Protein AF-A0A0M9ZJB4-F1 (afdb_monomer_lite)

Foldseek 3Di:
DDDPQPDDWDDFPNHTPVVQFPGWDWDDDPPDDIDIDTHGHPPVPDDPDDDTDDDDDDDDPPPVVVVVVVLVVPDDPVVLQVQLVPDPQQDPDVCSSVVSSVVSSVVVVVVD

Structure (mmCIF, N/CA/C/O backbone):
data_AF-A0A0M9ZJB4-F1
#
_entry.id   AF-A0A0M9ZJB4-F1
#
loop_
_atom_site.group_PDB
_atom_site.id
_atom_site.type_symbol
_atom_site.label_atom_id
_atom_site.label_alt_id
_atom_site.label_comp_id
_atom_site.label_asym_id
_atom_site.label_entity_id
_atom_site.label_seq_id
_atom_site.pdbx_PDB_ins_code
_atom_site.Cartn_x
_atom_site.Cartn_y
_atom_site.Cartn_z
_atom_site.occupancy
_atom_site.B_iso_or_equiv
_atom_site.auth_seq_id
_atom_site.auth_comp_id
_atom_site.auth_asym_id
_atom_site.auth_atom_id
_atom_site.pdbx_PDB_model_num
ATOM 1 N N . MET A 1 1 ? -12.415 -15.533 2.932 1.00 29.91 1 MET A N 1
ATOM 2 C CA . MET A 1 1 ? -11.876 -14.301 3.537 1.00 29.91 1 MET A CA 1
ATOM 3 C C . MET A 1 1 ? -12.146 -14.400 5.026 1.00 29.91 1 MET A C 1
ATOM 5 O O . MET A 1 1 ? -13.300 -14.573 5.390 1.00 29.91 1 MET A O 1
ATOM 9 N N . THR A 1 2 ? -11.108 -14.422 5.856 1.00 33.00 2 THR A N 1
ATOM 10 C CA . THR A 1 2 ? -11.221 -14.619 7.309 1.00 33.00 2 THR A CA 1
ATOM 11 C C . THR A 1 2 ? -10.619 -13.395 7.983 1.00 33.00 2 THR A C 1
ATOM 13 O O . THR A 1 2 ? -9.458 -13.078 7.748 1.00 33.00 2 THR A O 1
ATOM 16 N N . PHE A 1 3 ? -11.426 -12.692 8.770 1.00 42.72 3 PHE A N 1
ATOM 17 C CA . PHE A 1 3 ? -10.993 -11.627 9.668 1.00 42.72 3 PHE A CA 1
ATOM 18 C C . PHE A 1 3 ? -10.831 -12.267 11.050 1.00 42.72 3 PHE A C 1
ATOM 20 O O . PHE A 1 3 ? -11.798 -12.818 11.570 1.00 42.72 3 PHE A O 1
ATOM 27 N N . ASP A 1 4 ? -9.620 -12.287 11.611 1.00 54.12 4 ASP A N 1
ATOM 28 C CA . ASP A 1 4 ? -9.356 -12.952 12.899 1.00 54.12 4 ASP A CA 1
ATOM 29 C C . ASP A 1 4 ? -9.466 -12.009 14.111 1.00 54.12 4 ASP A C 1
ATOM 31 O O . ASP A 1 4 ? -9.304 -12.451 15.249 1.00 54.12 4 ASP A O 1
ATOM 35 N N . GLY A 1 5 ? -9.766 -10.724 13.876 1.00 54.75 5 GLY A N 1
ATOM 36 C CA . GLY A 1 5 ? -10.027 -9.724 14.913 1.00 54.75 5 GLY A CA 1
ATOM 37 C C . GLY A 1 5 ? -8.833 -9.402 15.814 1.00 54.75 5 GLY A C 1
ATOM 38 O O . GLY A 1 5 ? -9.019 -8.767 16.851 1.00 54.75 5 GLY A O 1
ATOM 39 N N . ARG A 1 6 ? -7.613 -9.840 15.470 1.00 60.22 6 ARG A N 1
ATOM 40 C CA . ARG A 1 6 ? -6.446 -9.724 16.366 1.00 60.22 6 ARG A CA 1
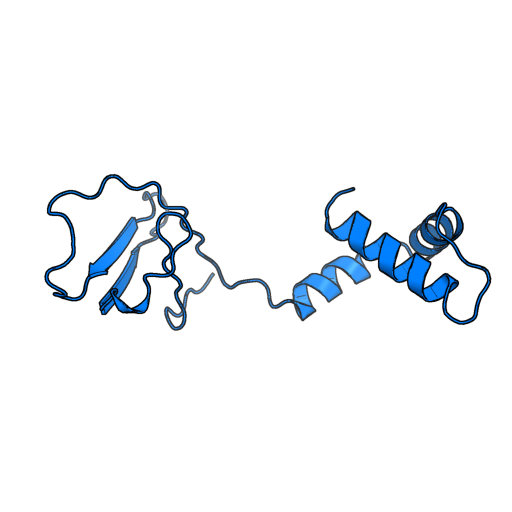ATOM 41 C C . ARG A 1 6 ? -5.732 -8.380 16.301 1.00 60.22 6 ARG A C 1
ATOM 43 O O . ARG A 1 6 ? -5.006 -8.046 17.234 1.00 60.22 6 ARG A O 1
ATOM 50 N N . ALA A 1 7 ? -5.941 -7.614 15.237 1.00 64.50 7 ALA A N 1
ATOM 51 C CA . ALA A 1 7 ? -5.386 -6.280 15.083 1.00 64.50 7 ALA A CA 1
ATOM 52 C C . ALA A 1 7 ? -6.430 -5.353 14.460 1.00 64.50 7 ALA A C 1
ATOM 54 O O . ALA A 1 7 ? -7.047 -5.684 13.449 1.00 64.50 7 ALA A O 1
ATOM 55 N N . TYR A 1 8 ? -6.614 -4.190 15.074 1.00 71.06 8 TYR A N 1
ATOM 56 C CA . TYR A 1 8 ? -7.424 -3.101 14.551 1.00 71.06 8 TYR A CA 1
ATOM 57 C C . TYR A 1 8 ? -6.708 -1.781 14.826 1.00 71.06 8 TYR A C 1
ATOM 59 O O . TYR A 1 8 ? -5.973 -1.657 15.805 1.00 71.06 8 TYR A O 1
ATOM 67 N N . ALA A 1 9 ? -6.934 -0.804 13.957 1.00 78.06 9 ALA A N 1
ATOM 68 C CA . ALA A 1 9 ? -6.529 0.573 14.167 1.00 78.06 9 ALA A CA 1
ATOM 69 C C . ALA A 1 9 ? -7.758 1.453 13.957 1.00 78.06 9 ALA A C 1
ATOM 71 O O . ALA A 1 9 ? -8.497 1.268 12.987 1.00 78.06 9 ALA A O 1
ATOM 72 N N . VAL A 1 10 ? -7.988 2.388 14.871 1.00 77.81 10 VAL A N 1
ATOM 73 C CA . VAL A 1 10 ? -9.065 3.370 14.760 1.00 77.81 10 VAL A CA 1
ATOM 74 C C . VAL A 1 10 ? -8.441 4.749 14.782 1.00 77.81 10 VAL A C 1
ATOM 76 O O . VAL A 1 10 ? -7.816 5.142 15.764 1.00 77.81 10 VAL A O 1
ATOM 79 N N . ALA A 1 11 ? -8.631 5.487 13.693 1.00 78.06 11 ALA A N 1
ATOM 80 C CA . ALA A 1 11 ? -8.229 6.876 13.596 1.00 78.06 11 ALA A CA 1
ATOM 81 C C . ALA A 1 11 ? -9.446 7.758 13.310 1.00 78.06 11 ALA A C 1
ATOM 83 O O . ALA A 1 11 ? -10.269 7.427 12.457 1.00 78.06 11 ALA A O 1
ATOM 84 N N . VAL A 1 12 ? -9.535 8.888 14.006 1.00 74.19 12 VAL A N 1
ATOM 85 C CA . VAL A 1 12 ? -10.545 9.932 13.782 1.00 74.19 12 VAL A CA 1
ATOM 86 C C . VAL A 1 12 ? -9.798 11.210 13.436 1.00 74.19 12 VAL A C 1
ATOM 88 O O . VAL A 1 12 ? -8.886 11.599 14.164 1.00 74.19 12 VAL A O 1
ATOM 91 N N . ASP A 1 13 ? -10.115 11.817 12.292 1.00 75.38 13 ASP A N 1
ATOM 92 C CA . ASP A 1 13 ? -9.416 13.002 11.770 1.00 75.38 13 ASP A CA 1
ATOM 93 C C . ASP A 1 13 ? -7.880 12.845 11.733 1.00 75.38 13 ASP A C 1
ATOM 95 O O . ASP A 1 13 ? -7.118 13.772 12.002 1.00 75.38 13 ASP A O 1
ATOM 99 N N . GLY A 1 14 ? -7.408 11.628 11.436 1.00 73.62 14 GLY A N 1
ATOM 100 C CA . GLY A 1 14 ? -5.981 11.286 11.392 1.00 73.62 14 GLY A CA 1
ATOM 101 C C . GLY A 1 14 ? -5.314 11.078 12.758 1.00 73.62 14 GLY A C 1
ATOM 102 O O . GLY A 1 14 ? -4.123 10.771 12.805 1.00 73.62 14 GLY A O 1
ATOM 103 N N . ARG A 1 15 ? -6.048 11.203 13.868 1.00 74.88 15 ARG A N 1
ATOM 104 C CA . ARG A 1 15 ? -5.561 10.904 15.219 1.00 74.88 15 ARG A CA 1
ATOM 105 C C . ARG A 1 15 ? -5.891 9.464 15.597 1.00 74.88 15 ARG A C 1
ATOM 107 O O . ARG A 1 15 ? -7.058 9.090 15.579 1.00 74.88 15 ARG A O 1
ATOM 114 N N . ASP A 1 16 ? -4.883 8.694 16.002 1.00 81.38 16 ASP A N 1
ATOM 115 C CA . ASP A 1 16 ? -5.085 7.360 16.577 1.00 81.38 16 ASP A CA 1
ATOM 116 C C . ASP A 1 16 ? -5.833 7.458 17.918 1.00 81.38 16 ASP A C 1
ATOM 118 O O . ASP A 1 16 ? -5.441 8.211 18.816 1.00 81.38 16 ASP A O 1
ATOM 122 N N . VAL A 1 17 ? -6.936 6.719 18.015 1.00 80.62 17 VAL A N 1
ATOM 123 C CA . VAL A 1 17 ? -7.806 6.614 19.196 1.00 80.62 17 VAL A CA 1
ATOM 124 C C . VAL A 1 17 ? -8.066 5.153 19.576 1.00 80.62 17 VAL A C 1
ATOM 126 O O . VAL A 1 17 ? -9.019 4.851 20.296 1.00 80.62 17 VAL A O 1
ATOM 129 N N . SER A 1 18 ? -7.236 4.226 19.092 1.00 83.31 18 SER A N 1
ATOM 130 C CA . SER A 1 18 ? -7.405 2.783 19.311 1.00 83.31 18 SER A CA 1
ATOM 131 C C . SER A 1 18 ? -7.392 2.404 20.799 1.00 83.31 18 SER A C 1
ATOM 133 O O . SER A 1 18 ? -8.079 1.473 21.209 1.00 83.31 18 SER A O 1
ATOM 135 N N . ASP A 1 19 ? -6.670 3.157 21.632 1.00 84.81 19 ASP A N 1
ATOM 136 C CA . ASP A 1 19 ? -6.591 2.980 23.089 1.00 84.81 19 ASP A CA 1
ATOM 137 C C . ASP A 1 19 ? -7.906 3.289 23.828 1.00 84.81 19 ASP A C 1
ATOM 139 O O . ASP A 1 19 ? -8.142 2.796 24.938 1.00 84.81 19 ASP A O 1
ATOM 143 N N . GLN A 1 20 ? -8.780 4.075 23.203 1.00 82.75 20 GLN A N 1
ATOM 144 C CA . GLN A 1 20 ? -10.098 4.423 23.720 1.00 82.75 20 GLN A CA 1
ATOM 145 C C . GLN A 1 20 ? -11.173 3.410 23.308 1.00 82.75 20 GLN A C 1
ATOM 147 O O . GLN A 1 20 ? -12.309 3.511 23.772 1.00 82.75 20 GLN A O 1
ATOM 152 N N . VAL A 1 21 ? -10.835 2.414 22.485 1.00 83.50 21 VAL A N 1
ATOM 153 C CA . VAL A 1 21 ? -11.740 1.338 22.072 1.00 83.50 21 VAL A CA 1
ATOM 154 C C . VAL A 1 21 ? -11.545 0.131 22.995 1.00 83.50 21 VAL A C 1
ATOM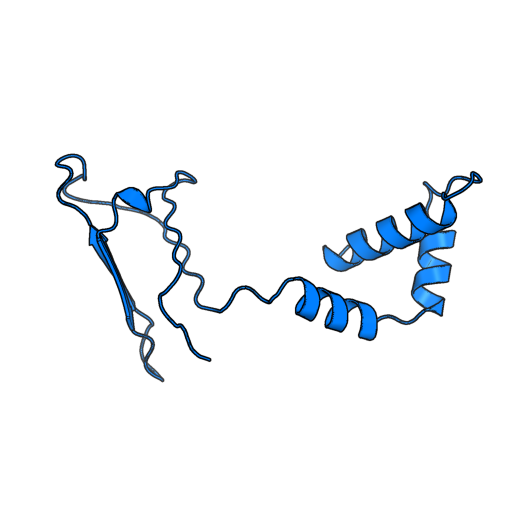 156 O O . VAL A 1 21 ? -10.437 -0.322 23.277 1.00 83.50 21 VAL A O 1
ATOM 159 N N . ALA A 1 22 ? -12.644 -0.363 23.553 1.00 85.69 22 ALA A N 1
ATOM 160 C CA . ALA A 1 22 ? -12.692 -1.557 24.388 1.00 85.69 22 ALA A CA 1
ATOM 161 C C . ALA A 1 22 ? -12.841 -2.830 23.545 1.00 85.69 22 ALA A C 1
ATOM 163 O O . ALA A 1 22 ? -12.219 -3.842 23.861 1.00 85.69 22 ALA A O 1
ATOM 164 N N . ALA A 1 23 ? -13.659 -2.773 22.492 1.00 84.44 23 ALA A N 1
ATOM 165 C CA . ALA A 1 23 ? -13.899 -3.881 21.574 1.00 84.44 23 ALA A CA 1
ATOM 166 C C . ALA A 1 23 ? -14.398 -3.381 20.211 1.00 84.44 23 ALA A C 1
ATOM 168 O O . ALA A 1 23 ? -14.938 -2.278 20.101 1.00 84.44 23 ALA A O 1
ATOM 169 N N . VAL A 1 24 ? -14.241 -4.220 19.187 1.00 82.50 24 VAL A N 1
ATOM 170 C CA . VAL A 1 24 ? -14.742 -3.991 17.828 1.00 82.50 24 VAL A CA 1
ATOM 171 C C . VAL A 1 24 ? -15.517 -5.227 17.390 1.00 82.50 24 VAL A C 1
ATOM 173 O O . VAL A 1 24 ? -14.936 -6.309 17.331 1.00 82.50 24 VAL A O 1
ATOM 176 N N . ASP A 1 25 ? -16.790 -5.054 17.038 1.00 85.50 25 ASP A N 1
ATOM 177 C CA . ASP A 1 25 ? -17.590 -6.095 16.391 1.00 85.50 25 ASP A CA 1
ATOM 178 C C . ASP A 1 25 ? -17.767 -5.755 14.911 1.00 85.50 25 ASP A C 1
ATOM 180 O O . ASP A 1 25 ? -18.187 -4.650 14.557 1.00 85.50 25 ASP A O 1
ATOM 184 N N . VAL A 1 26 ? -17.461 -6.712 14.036 1.00 81.88 26 VAL A N 1
ATOM 185 C CA . VAL A 1 26 ? -17.649 -6.587 12.586 1.00 81.88 26 VAL A CA 1
ATOM 186 C C . VAL A 1 26 ? -18.658 -7.635 12.135 1.00 81.88 26 VAL A C 1
ATOM 188 O O . VAL A 1 26 ? -18.428 -8.832 12.294 1.00 81.88 26 VAL A O 1
ATOM 191 N N . HIS A 1 27 ? -19.758 -7.179 11.542 1.00 81.88 27 HIS A N 1
ATOM 192 C CA . HIS A 1 27 ? -20.778 -8.019 10.922 1.00 81.88 27 HIS A CA 1
ATOM 193 C C . HIS A 1 27 ? -20.774 -7.783 9.415 1.00 81.88 27 HIS A C 1
ATOM 195 O O . HIS A 1 27 ? -20.952 -6.656 8.953 1.00 81.88 27 HIS A O 1
ATOM 201 N N . ALA A 1 28 ? -20.553 -8.844 8.648 1.00 78.31 28 ALA A N 1
ATOM 202 C CA . ALA A 1 28 ? -20.505 -8.797 7.192 1.00 78.31 28 ALA A CA 1
ATOM 203 C C . ALA A 1 28 ? -21.153 -10.064 6.626 1.00 78.31 28 ALA A C 1
ATOM 205 O O . ALA A 1 28 ? -20.469 -10.995 6.200 1.00 78.31 28 ALA A O 1
ATOM 206 N N . ASP A 1 29 ? -22.483 -10.104 6.675 1.00 82.88 29 ASP A N 1
ATOM 207 C CA . ASP A 1 29 ? -23.276 -11.206 6.142 1.00 82.88 29 ASP A CA 1
ATOM 208 C C . ASP A 1 29 ? -23.544 -11.017 4.637 1.00 82.88 29 ASP A C 1
ATOM 210 O O . ASP A 1 29 ? -23.682 -9.885 4.159 1.00 82.88 29 ASP A O 1
ATOM 214 N N . PRO A 1 30 ? -23.618 -12.104 3.844 1.00 79.69 30 PRO A N 1
ATOM 215 C CA . PRO A 1 30 ? -23.944 -11.999 2.428 1.00 79.69 30 PRO A CA 1
ATOM 216 C C . PRO A 1 30 ? -25.295 -11.307 2.218 1.00 79.69 30 PRO A C 1
ATOM 218 O O . PRO A 1 30 ? -26.301 -11.754 2.763 1.00 79.69 30 PRO A O 1
ATOM 221 N N . HIS A 1 31 ? -25.328 -10.313 1.327 1.00 80.38 31 HIS A N 1
ATOM 222 C CA . HIS A 1 31 ? -26.512 -9.514 0.961 1.00 80.38 31 HIS A CA 1
ATOM 223 C C . HIS A 1 31 ? -26.982 -8.495 2.012 1.00 80.38 31 HIS A C 1
ATOM 225 O O . HIS A 1 31 ? -27.943 -7.777 1.738 1.00 80.38 31 HIS A O 1
ATOM 231 N N . ASP A 1 32 ? -26.277 -8.364 3.138 1.00 82.06 32 ASP A N 1
ATOM 232 C CA . ASP A 1 32 ? -26.491 -7.288 4.103 1.00 82.06 32 ASP A CA 1
ATOM 233 C C . ASP A 1 32 ? -25.442 -6.181 3.951 1.00 82.06 32 ASP A C 1
ATOM 235 O O . ASP A 1 32 ? -24.333 -6.382 3.448 1.00 82.06 32 ASP A O 1
ATOM 239 N N . LEU A 1 33 ? -25.800 -4.974 4.399 1.00 78.19 33 LEU A N 1
ATOM 240 C CA . LEU A 1 33 ? -24.827 -3.896 4.530 1.00 78.19 33 LEU A CA 1
ATOM 241 C C . LEU A 1 33 ? -23.860 -4.234 5.673 1.00 78.19 33 LEU A C 1
ATOM 243 O O . LEU A 1 33 ? -24.322 -4.483 6.793 1.00 78.19 33 LEU A O 1
ATOM 247 N N . PRO A 1 34 ? -22.538 -4.201 5.434 1.00 78.12 34 PRO A N 1
ATOM 248 C CA . PRO A 1 34 ? -21.566 -4.463 6.480 1.00 78.12 34 PRO A CA 1
ATOM 249 C C . PRO A 1 34 ? -21.705 -3.431 7.599 1.00 78.12 34 PRO A C 1
ATOM 251 O O . PRO A 1 34 ? -21.904 -2.237 7.357 1.00 78.12 34 PRO A O 1
ATOM 254 N N . ARG A 1 35 ? -21.590 -3.901 8.839 1.00 81.62 35 ARG A N 1
ATOM 255 C CA . ARG A 1 35 ? -21.723 -3.086 10.043 1.00 81.62 35 ARG A CA 1
ATOM 256 C C . ARG A 1 35 ? -20.499 -3.261 10.926 1.00 81.62 35 ARG A C 1
ATOM 258 O O . ARG A 1 35 ? -20.069 -4.381 11.182 1.00 81.62 35 ARG A O 1
ATOM 265 N N . VAL A 1 36 ? -19.986 -2.144 11.429 1.00 81.25 36 VAL A N 1
ATOM 266 C CA . VAL A 1 36 ? -18.945 -2.115 12.458 1.00 81.25 36 VAL A CA 1
ATOM 267 C C . VAL A 1 36 ? -19.512 -1.442 13.697 1.00 81.25 36 VAL A C 1
ATOM 269 O O . VAL A 1 36 ? -20.112 -0.371 13.599 1.00 81.25 36 VAL A O 1
ATOM 272 N N . VAL A 1 37 ? -19.335 -2.074 14.852 1.00 85.62 37 VAL A N 1
ATOM 273 C CA . VAL A 1 37 ? -19.696 -1.524 16.160 1.00 85.62 37 VAL A CA 1
ATOM 274 C C . VAL A 1 37 ? -18.416 -1.346 16.968 1.00 85.62 37 VAL A C 1
ATOM 276 O O . VAL A 1 37 ? -17.676 -2.301 17.192 1.00 85.62 37 VAL A O 1
ATOM 279 N N . LEU A 1 38 ? -18.154 -0.112 17.398 1.00 83.00 38 LEU A N 1
ATOM 280 C CA . LEU A 1 38 ? -17.042 0.222 18.283 1.00 83.00 38 LEU A CA 1
ATOM 281 C C . LEU A 1 38 ? -17.572 0.364 19.709 1.00 83.00 38 LEU A C 1
ATOM 283 O O . LEU A 1 38 ? -18.376 1.251 19.996 1.00 83.00 38 LEU A O 1
ATOM 287 N N . HIS A 1 39 ? -17.102 -0.490 20.611 1.00 85.06 39 HIS A N 1
ATOM 288 C CA . HIS A 1 39 ? -17.365 -0.344 22.039 1.00 85.06 39 HIS A CA 1
ATOM 289 C C . HIS A 1 39 ? -16.306 0.573 22.616 1.00 85.06 39 HIS A C 1
ATOM 291 O O . HIS A 1 39 ? -15.135 0.207 22.668 1.00 85.06 39 HIS A O 1
ATOM 297 N N . LEU A 1 40 ? -16.693 1.770 23.035 1.00 83.31 40 LEU A N 1
ATOM 298 C CA . LEU A 1 40 ? -15.762 2.753 23.579 1.00 83.31 40 LEU A CA 1
ATOM 299 C C . LEU A 1 40 ? -15.539 2.510 25.073 1.00 83.31 40 LEU A C 1
ATOM 301 O O . LEU A 1 40 ? -16.451 2.123 25.808 1.00 83.31 40 LEU A O 1
ATOM 305 N N . ARG A 1 41 ? -14.318 2.759 25.549 1.00 82.75 41 ARG A N 1
ATOM 306 C CA . ARG A 1 41 ? -14.029 2.789 26.982 1.00 82.75 41 ARG A CA 1
ATOM 307 C C . ARG A 1 41 ? -14.733 3.995 27.612 1.00 82.75 41 ARG A C 1
ATOM 309 O O . ARG A 1 41 ? -14.778 5.065 27.004 1.00 82.75 41 ARG A O 1
ATOM 316 N N . PRO A 1 42 ? -15.227 3.873 28.853 1.00 72.12 42 PRO A N 1
ATOM 317 C CA . PRO A 1 42 ? -15.802 4.996 29.580 1.00 72.12 42 PRO A CA 1
ATOM 318 C C . PRO A 1 42 ? -14.678 5.934 30.043 1.00 72.12 42 PRO A C 1
ATOM 320 O O . PRO A 1 42 ? -14.228 5.875 31.183 1.00 72.12 42 PRO A O 1
ATOM 323 N N . THR A 1 43 ? -14.181 6.783 29.145 1.00 66.06 43 THR A N 1
ATOM 324 C CA . THR A 1 43 ? -13.101 7.744 29.433 1.00 66.06 43 THR A CA 1
ATOM 325 C C . THR A 1 43 ? -13.620 9.115 29.874 1.00 66.06 43 THR A C 1
ATOM 327 O O . THR A 1 43 ? -12.826 9.995 30.184 1.00 66.06 43 THR A O 1
ATOM 330 N N . GLY A 1 44 ? -14.944 9.322 29.919 1.00 61.84 44 GLY A N 1
ATOM 331 C CA . GLY A 1 44 ? -15.567 10.601 30.296 1.00 61.84 44 GLY A CA 1
ATOM 332 C C . GLY A 1 44 ? -15.326 11.751 29.305 1.00 61.84 44 GLY A C 1
ATOM 333 O O . GLY A 1 44 ? -15.762 12.868 29.556 1.00 61.84 44 GLY A O 1
ATOM 334 N N . THR A 1 45 ? -14.641 11.481 28.191 1.00 66.19 45 THR A N 1
ATOM 335 C CA . THR A 1 45 ? -14.171 12.468 27.205 1.00 66.19 45 THR A CA 1
ATOM 336 C C . THR A 1 45 ? -14.879 12.389 25.856 1.00 66.19 45 THR A C 1
ATOM 338 O O . THR A 1 45 ? -14.586 13.195 24.977 1.00 66.19 45 THR A O 1
ATOM 341 N N . TRP A 1 46 ? -15.796 11.441 25.670 1.00 67.69 46 TRP A N 1
ATOM 342 C CA . TRP A 1 46 ? -16.520 11.311 24.411 1.00 67.69 46 TRP A CA 1
ATOM 343 C C . TRP A 1 46 ? -17.676 12.312 24.343 1.00 67.69 46 TRP A C 1
ATOM 345 O O . TRP A 1 46 ? -18.436 12.423 25.311 1.00 67.69 46 TRP A O 1
ATOM 355 N N . PRO A 1 47 ? -17.833 13.039 23.224 1.00 65.19 47 PRO A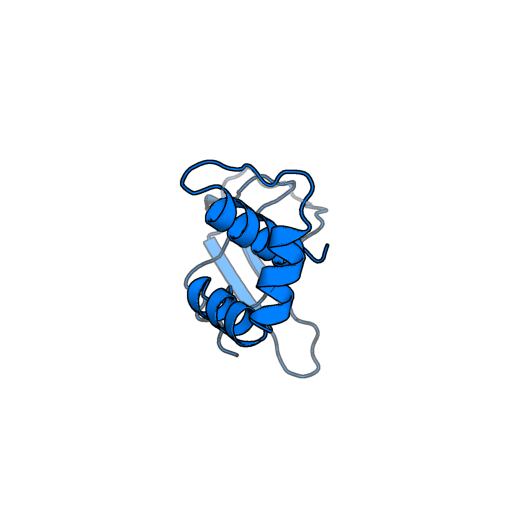 N 1
ATOM 356 C CA . PRO A 1 47 ? -19.013 13.857 23.012 1.00 65.19 47 PRO A CA 1
ATOM 357 C C . PRO A 1 47 ? -20.261 12.963 22.956 1.00 65.19 47 PRO A C 1
ATOM 359 O O . PRO A 1 47 ? -20.208 11.821 22.502 1.00 65.19 47 PRO A O 1
ATOM 362 N N . THR A 1 48 ? -21.394 13.485 23.428 1.00 64.94 48 THR A N 1
ATOM 363 C CA . THR A 1 48 ? -22.694 12.788 23.399 1.00 64.94 48 THR A CA 1
ATOM 364 C C . THR A 1 48 ? -23.190 12.496 21.984 1.00 64.94 48 THR A C 1
ATOM 366 O O . THR A 1 48 ? -23.975 11.571 21.802 1.00 64.94 48 THR A O 1
ATOM 369 N N . GLU A 1 49 ? -22.719 13.257 20.996 1.00 58.78 49 GLU A N 1
ATOM 370 C CA . GLU A 1 49 ? -22.955 13.037 19.571 1.00 58.78 49 GLU A CA 1
ATOM 371 C C . GLU A 1 49 ? -21.619 13.162 18.829 1.00 58.78 49 GLU A C 1
ATOM 373 O O . GLU A 1 49 ? -20.857 14.103 19.062 1.00 58.78 49 GLU A O 1
ATOM 378 N N . LEU A 1 50 ? -21.324 12.195 17.959 1.00 65.12 50 LEU A N 1
ATOM 379 C CA . LEU A 1 50 ? -20.119 12.159 17.135 1.00 65.12 50 LEU A CA 1
ATOM 380 C C . LEU A 1 50 ? -20.547 12.087 15.668 1.00 65.12 50 LEU A C 1
ATOM 382 O O . LEU A 1 50 ? -21.010 11.043 15.214 1.00 65.12 50 LEU A O 1
ATOM 386 N N . ASP A 1 51 ? -20.396 13.193 14.943 1.00 65.88 51 ASP A N 1
ATOM 387 C CA . ASP A 1 51 ? -20.501 13.213 13.484 1.00 65.88 51 ASP A CA 1
ATOM 388 C C . ASP A 1 51 ? -19.092 13.041 12.906 1.00 65.88 51 ASP A C 1
ATOM 390 O O . ASP A 1 51 ? -18.253 13.936 13.013 1.00 65.88 51 ASP A O 1
ATOM 394 N N . ALA A 1 52 ? -18.797 11.847 12.394 1.00 65.06 52 ALA A N 1
ATOM 395 C CA . ALA A 1 52 ? -17.480 11.487 11.888 1.00 65.06 52 ALA A CA 1
ATOM 396 C C . ALA A 1 52 ? -17.598 10.670 10.599 1.00 65.06 52 ALA A C 1
ATOM 398 O O . ALA A 1 52 ? -18.415 9.753 10.486 1.00 65.06 52 ALA A O 1
ATOM 399 N N . LEU A 1 53 ? -16.725 10.965 9.636 1.00 64.25 53 LEU A N 1
ATOM 400 C CA . LEU A 1 53 ? -16.548 10.141 8.446 1.00 64.25 53 LEU A CA 1
ATOM 401 C C . LEU A 1 53 ? -15.577 9.004 8.769 1.00 64.25 53 LEU A C 1
ATOM 403 O O . LEU A 1 53 ? -14.391 9.232 8.995 1.00 64.25 53 LEU A O 1
ATOM 407 N N . ALA A 1 54 ? -16.079 7.771 8.773 1.00 65.44 54 ALA A N 1
ATOM 408 C CA . ALA A 1 54 ? -15.260 6.583 8.976 1.00 65.44 54 ALA A CA 1
ATOM 409 C C . ALA A 1 54 ? -14.932 5.915 7.635 1.00 65.44 54 ALA A C 1
ATOM 411 O O . ALA A 1 54 ? -15.825 5.587 6.852 1.00 65.44 54 ALA A O 1
ATOM 412 N N . ARG A 1 55 ? -13.644 5.659 7.385 1.00 66.19 55 ARG A N 1
ATOM 413 C CA . ARG A 1 55 ? -13.199 4.735 6.335 1.00 66.19 55 ARG A CA 1
ATOM 414 C C . ARG A 1 55 ? -12.992 3.367 6.973 1.00 66.19 55 ARG A C 1
ATOM 416 O O . ARG A 1 55 ? -12.120 3.215 7.822 1.00 66.19 55 ARG A O 1
ATOM 423 N N . VAL A 1 56 ? -13.794 2.388 6.566 1.00 66.38 56 VAL A N 1
ATOM 424 C CA . VAL A 1 56 ? -13.676 1.009 7.046 1.00 66.38 56 VAL A CA 1
ATOM 425 C C . VAL A 1 56 ? -12.999 0.172 5.971 1.00 66.38 56 VAL A C 1
ATOM 427 O O . VAL A 1 56 ? -13.547 -0.019 4.887 1.00 66.38 56 VAL A O 1
ATOM 430 N N . GLU A 1 57 ? -11.814 -0.339 6.284 1.00 66.25 57 GLU A N 1
ATOM 431 C CA . GLU A 1 57 ? -11.109 -1.309 5.451 1.00 66.25 57 GLU A CA 1
ATOM 432 C C . GLU A 1 57 ? -11.204 -2.679 6.119 1.00 66.25 57 GLU A C 1
ATOM 434 O O . GLU A 1 57 ? -10.664 -2.894 7.202 1.00 66.25 57 GLU A O 1
ATOM 439 N N . VAL A 1 58 ? -11.935 -3.603 5.493 1.00 63.38 58 VAL A N 1
ATOM 440 C CA . VAL A 1 58 ? -12.058 -4.984 5.970 1.00 63.38 58 VAL A CA 1
ATOM 441 C C . VAL A 1 58 ? -11.204 -5.873 5.080 1.00 63.38 58 VAL A C 1
ATOM 443 O O . VAL A 1 58 ? -11.484 -6.021 3.892 1.00 63.38 58 VAL A O 1
ATOM 446 N N . GLY A 1 59 ? -10.169 -6.481 5.653 1.00 63.97 59 GLY A N 1
ATOM 447 C CA . GLY A 1 59 ? -9.288 -7.408 4.953 1.00 63.97 59 GLY A CA 1
ATOM 448 C C . GLY A 1 59 ? -7.999 -7.662 5.719 1.00 63.97 59 GLY A C 1
ATOM 449 O O . GLY A 1 59 ? -7.642 -6.913 6.622 1.00 63.97 59 GLY A O 1
ATOM 450 N N . VAL A 1 60 ? -7.305 -8.740 5.359 1.00 58.28 60 VAL A N 1
ATOM 451 C CA . VAL A 1 60 ? -5.916 -8.928 5.784 1.00 58.28 60 VAL A CA 1
ATOM 452 C C . VAL A 1 60 ? -5.093 -7.961 4.933 1.00 58.28 60 VAL A C 1
ATOM 454 O O . VAL A 1 60 ? -5.184 -8.072 3.705 1.00 58.28 60 VAL A O 1
ATOM 457 N N . PRO A 1 61 ? -4.346 -6.999 5.514 1.00 58.88 61 PRO A N 1
ATOM 458 C CA . PRO A 1 61 ? -3.390 -6.231 4.729 1.00 58.88 61 PRO A CA 1
ATOM 459 C C . PRO A 1 61 ? -2.510 -7.240 3.998 1.00 58.88 61 PRO A C 1
ATOM 461 O O . PRO A 1 61 ? -1.987 -8.159 4.625 1.00 58.88 61 PRO A O 1
ATOM 464 N N . ALA A 1 62 ? -2.449 -7.146 2.668 1.00 59.66 62 ALA A N 1
ATOM 465 C CA . ALA A 1 62 ? -1.696 -8.111 1.885 1.00 59.66 62 ALA A CA 1
ATOM 466 C C . ALA A 1 62 ? -0.277 -8.177 2.455 1.00 59.66 62 ALA A C 1
ATOM 468 O O . ALA A 1 62 ? 0.364 -7.136 2.609 1.00 59.66 62 ALA A O 1
ATOM 469 N N . GLU A 1 63 ? 0.181 -9.384 2.799 1.00 69.06 63 GLU A N 1
ATOM 470 C CA . GLU A 1 63 ? 1.551 -9.591 3.260 1.00 69.06 63 GLU A CA 1
ATOM 471 C C . GLU A 1 63 ? 2.486 -8.914 2.249 1.00 69.06 63 GLU A C 1
ATOM 473 O O . GLU A 1 63 ? 2.470 -9.306 1.073 1.00 69.06 63 GLU A O 1
ATOM 478 N N . PRO A 1 64 ? 3.264 -7.887 2.647 1.00 76.62 64 PRO A N 1
ATOM 479 C CA . PRO A 1 64 ? 3.967 -7.032 1.693 1.00 76.62 64 PRO A CA 1
ATOM 480 C C . PRO A 1 64 ? 4.858 -7.826 0.735 1.00 76.62 64 PRO A C 1
ATOM 482 O O . PRO A 1 64 ? 4.950 -7.503 -0.446 1.00 76.62 64 PRO A O 1
ATOM 485 N N . GLY A 1 65 ? 5.457 -8.916 1.228 1.00 82.81 65 GLY A N 1
ATOM 486 C CA . GLY A 1 65 ? 6.261 -9.828 0.419 1.00 82.81 65 GLY A CA 1
ATOM 487 C C . GLY A 1 65 ? 5.457 -10.592 -0.636 1.00 82.81 65 GLY A C 1
ATOM 488 O O . GLY A 1 65 ? 5.916 -10.717 -1.767 1.00 82.81 65 GLY A O 1
ATOM 489 N N . ALA A 1 66 ? 4.252 -11.065 -0.307 1.00 78.75 66 ALA A N 1
ATOM 490 C CA . ALA A 1 66 ? 3.401 -11.774 -1.264 1.00 78.75 66 ALA A CA 1
ATOM 491 C C . ALA A 1 66 ? 2.892 -10.831 -2.363 1.00 78.75 66 ALA A C 1
ATOM 493 O O . ALA A 1 66 ? 2.906 -11.190 -3.539 1.00 78.75 66 ALA A O 1
ATOM 494 N N . ALA A 1 67 ? 2.503 -9.607 -1.993 1.00 83.81 67 ALA A N 1
ATOM 495 C CA . ALA A 1 67 ? 2.106 -8.585 -2.958 1.00 83.81 67 ALA A CA 1
ATOM 496 C C . ALA A 1 67 ? 3.274 -8.182 -3.878 1.00 83.81 67 ALA A C 1
ATOM 498 O O . ALA A 1 67 ? 3.095 -8.088 -5.092 1.00 83.81 67 ALA A O 1
ATOM 499 N N . ALA A 1 68 ? 4.476 -8.004 -3.318 1.00 88.94 68 ALA A N 1
ATOM 500 C CA . ALA A 1 68 ? 5.675 -7.697 -4.093 1.00 88.94 68 ALA A CA 1
ATOM 501 C C . ALA A 1 68 ? 6.056 -8.831 -5.057 1.00 88.94 68 ALA A C 1
ATOM 503 O O . ALA A 1 68 ? 6.392 -8.551 -6.203 1.00 88.94 68 ALA A O 1
ATOM 504 N N . ALA A 1 69 ? 5.969 -10.095 -4.628 1.00 91.06 69 ALA A N 1
ATOM 505 C CA . ALA A 1 69 ? 6.251 -11.243 -5.490 1.00 91.06 69 ALA A CA 1
ATOM 506 C C . ALA A 1 69 ? 5.303 -11.288 -6.696 1.00 91.06 69 ALA A C 1
ATOM 508 O O . ALA A 1 69 ? 5.767 -11.339 -7.827 1.00 91.06 69 ALA A O 1
ATOM 509 N N . VAL A 1 70 ? 3.991 -11.155 -6.465 1.00 91.50 70 VAL A N 1
ATOM 510 C CA . VAL A 1 70 ? 2.992 -11.115 -7.548 1.00 91.50 70 VAL A CA 1
ATOM 511 C C . VAL A 1 70 ? 3.251 -9.960 -8.518 1.00 91.50 70 VAL A C 1
ATOM 513 O O . VAL A 1 70 ? 3.133 -10.144 -9.726 1.00 91.50 70 VAL A O 1
ATOM 516 N N . PHE A 1 71 ? 3.607 -8.778 -8.005 1.00 93.56 71 PHE A N 1
ATOM 517 C CA . PHE A 1 71 ? 3.959 -7.637 -8.848 1.00 93.56 71 PHE A CA 1
ATOM 518 C C . PHE A 1 71 ? 5.186 -7.934 -9.717 1.00 93.56 71 PHE A C 1
ATOM 520 O O . PHE A 1 71 ? 5.121 -7.747 -10.926 1.00 93.56 71 PHE A O 1
ATOM 527 N N . LEU A 1 72 ? 6.277 -8.420 -9.118 1.00 95.38 72 LEU A N 1
ATOM 528 C CA . LEU A 1 72 ? 7.524 -8.712 -9.830 1.00 95.38 72 LEU A CA 1
ATOM 529 C C . LEU A 1 72 ? 7.362 -9.845 -10.854 1.00 95.38 72 LEU A C 1
ATOM 531 O O . LEU A 1 72 ? 7.911 -9.742 -11.948 1.00 95.38 72 LEU A O 1
ATOM 535 N N . ASP A 1 73 ? 6.580 -10.879 -10.534 1.00 96.44 73 ASP A N 1
ATOM 536 C CA . ASP A 1 73 ? 6.297 -12.014 -11.425 1.00 96.44 73 ASP A CA 1
ATOM 537 C C . ASP A 1 73 ? 5.495 -11.609 -12.674 1.00 96.44 73 ASP A C 1
ATOM 539 O O . ASP A 1 73 ? 5.530 -12.306 -13.689 1.00 96.44 73 ASP A O 1
ATOM 543 N N . ALA A 1 74 ? 4.768 -10.490 -12.618 1.00 95.81 74 ALA A N 1
ATOM 544 C CA . ALA A 1 74 ? 3.982 -9.978 -13.737 1.00 95.81 74 ALA A CA 1
ATOM 545 C C . ALA A 1 74 ? 4.798 -9.127 -14.730 1.00 95.81 74 ALA A C 1
ATOM 547 O O . ALA A 1 74 ? 4.272 -8.767 -15.784 1.00 95.81 74 ALA A O 1
ATOM 548 N N . LEU A 1 75 ? 6.048 -8.777 -14.407 1.00 96.44 75 LEU A N 1
ATOM 549 C CA . LEU A 1 75 ? 6.867 -7.883 -15.226 1.00 96.44 75 LEU A CA 1
ATOM 550 C C . LEU A 1 75 ? 7.602 -8.630 -16.341 1.00 96.44 75 LEU A C 1
ATOM 552 O O . LEU A 1 75 ? 8.153 -9.709 -16.130 1.00 96.44 75 LEU A O 1
ATOM 556 N N . ASP A 1 76 ? 7.702 -8.001 -17.514 1.00 97.19 76 ASP A N 1
ATOM 557 C CA . ASP A 1 76 ? 8.635 -8.426 -18.558 1.00 97.19 76 ASP A CA 1
ATOM 558 C C . ASP A 1 76 ? 10.044 -7.878 -18.242 1.00 97.19 76 ASP A C 1
ATOM 560 O O . ASP A 1 76 ? 10.233 -6.655 -18.208 1.00 97.19 76 ASP A O 1
ATOM 564 N N . PRO A 1 77 ? 11.066 -8.740 -18.053 1.00 96.31 77 PRO A N 1
ATOM 565 C CA . PRO A 1 77 ? 12.431 -8.294 -17.780 1.00 96.31 77 PRO A CA 1
ATOM 566 C C . PRO A 1 77 ? 13.007 -7.352 -18.847 1.00 96.31 77 PRO A C 1
ATOM 568 O O . PRO A 1 77 ? 13.756 -6.434 -18.510 1.00 96.31 77 PRO A O 1
ATOM 571 N N . LEU A 1 78 ? 12.659 -7.547 -20.125 1.00 97.31 78 LEU A N 1
ATOM 572 C CA . LEU A 1 78 ? 13.137 -6.690 -21.213 1.00 97.31 78 LEU A CA 1
ATOM 573 C C . LEU A 1 78 ? 12.465 -5.318 -21.187 1.00 97.31 78 LEU A C 1
ATOM 575 O O . LEU A 1 78 ? 13.080 -4.325 -21.574 1.00 97.31 78 LEU A O 1
ATOM 579 N N . GLU A 1 79 ? 11.207 -5.245 -20.760 1.00 97.38 79 GLU A N 1
ATOM 580 C CA . GLU A 1 79 ? 10.514 -3.969 -20.592 1.00 97.38 79 GLU A CA 1
ATOM 581 C C . GLU A 1 79 ? 11.100 -3.184 -19.416 1.00 97.38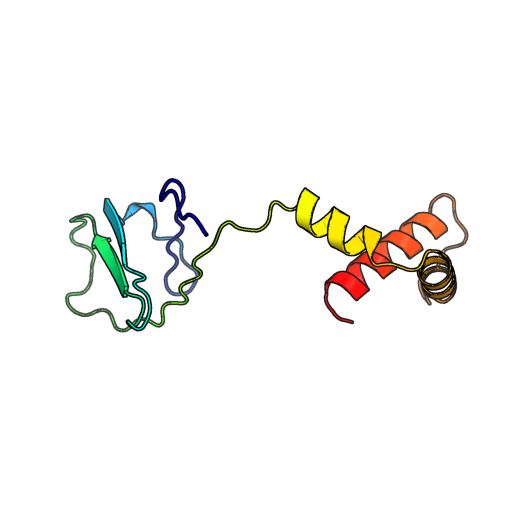 79 GLU A C 1
ATOM 583 O O . GLU A 1 79 ? 11.400 -2.000 -19.570 1.00 97.38 79 GLU A O 1
ATOM 588 N N . VAL A 1 80 ? 11.362 -3.860 -18.291 1.00 97.31 80 VAL A N 1
ATOM 589 C CA . VAL A 1 80 ? 12.027 -3.266 -17.119 1.00 97.31 80 VAL A CA 1
ATOM 590 C C . VAL A 1 80 ? 13.395 -2.705 -17.495 1.00 97.31 80 VAL A C 1
ATOM 592 O O . VAL A 1 80 ? 13.695 -1.557 -17.168 1.00 97.31 80 VAL A O 1
ATOM 595 N N . GLU A 1 81 ? 14.221 -3.482 -18.201 1.00 96.00 81 GLU A N 1
ATOM 596 C CA . GLU A 1 81 ? 15.554 -3.040 -18.621 1.00 96.00 81 GLU A CA 1
ATOM 597 C C . GLU A 1 81 ? 15.474 -1.813 -19.537 1.00 96.00 81 GLU A C 1
ATOM 599 O O . GLU A 1 81 ? 16.153 -0.814 -19.294 1.00 96.00 81 GLU A O 1
ATOM 604 N N . ARG A 1 82 ? 14.612 -1.847 -20.562 1.00 97.56 82 ARG A N 1
ATOM 605 C CA . ARG A 1 82 ? 14.440 -0.711 -21.481 1.00 97.56 82 ARG A CA 1
ATOM 606 C C . ARG A 1 82 ? 13.963 0.540 -20.756 1.00 97.56 82 ARG A C 1
ATOM 608 O O . ARG A 1 82 ? 14.505 1.613 -21.007 1.00 97.56 82 ARG A O 1
ATOM 615 N N . ALA A 1 83 ? 12.968 0.408 -19.882 1.00 97.50 83 ALA A N 1
ATOM 616 C CA . ALA A 1 83 ? 12.424 1.531 -19.132 1.00 97.50 83 ALA A CA 1
ATOM 617 C C . ALA A 1 83 ? 13.480 2.123 -18.189 1.00 97.50 83 ALA A C 1
ATOM 619 O O . ALA A 1 83 ? 13.704 3.330 -18.217 1.00 97.50 83 ALA A O 1
ATOM 620 N N . ALA A 1 84 ? 14.206 1.280 -17.447 1.00 97.00 84 ALA A N 1
ATOM 621 C CA . ALA A 1 84 ? 15.284 1.714 -16.561 1.00 97.00 84 ALA A CA 1
ATOM 622 C C . ALA A 1 84 ? 16.418 2.430 -17.317 1.00 97.00 84 ALA A C 1
ATOM 624 O O . ALA A 1 84 ? 16.890 3.474 -16.872 1.00 97.00 84 ALA A O 1
ATOM 625 N N . LEU A 1 85 ? 16.832 1.907 -18.476 1.00 96.75 85 LEU A N 1
ATOM 626 C CA . LEU A 1 85 ? 17.873 2.524 -19.306 1.00 96.75 85 LEU A CA 1
ATOM 627 C C . LEU A 1 85 ? 17.425 3.831 -19.976 1.00 96.75 85 LEU A C 1
ATOM 629 O O . LEU A 1 85 ? 18.269 4.651 -20.333 1.00 96.75 85 LEU A O 1
ATOM 633 N N . ALA A 1 86 ? 16.118 4.030 -20.155 1.00 97.00 86 ALA A N 1
ATOM 634 C CA . ALA A 1 86 ? 15.548 5.247 -20.729 1.00 97.00 86 ALA A CA 1
ATOM 635 C C . ALA A 1 86 ? 15.333 6.371 -19.700 1.00 97.00 86 ALA A C 1
ATOM 637 O O . ALA A 1 86 ? 14.947 7.479 -20.083 1.00 97.00 86 ALA A O 1
ATOM 638 N N . ARG A 1 87 ? 15.562 6.113 -18.406 1.00 95.56 87 ARG A N 1
ATOM 639 C CA . ARG A 1 87 ? 15.348 7.109 -17.356 1.00 95.56 87 ARG A CA 1
ATOM 640 C C . ARG A 1 87 ? 16.302 8.294 -17.495 1.00 95.56 87 ARG A C 1
ATOM 642 O O . ARG A 1 87 ? 17.503 8.137 -17.702 1.00 95.56 87 ARG A O 1
ATOM 649 N N . ALA A 1 88 ? 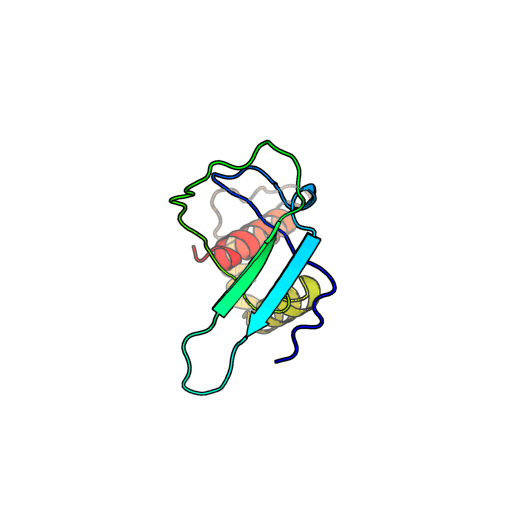15.763 9.498 -17.310 1.00 95.00 88 ALA A N 1
ATOM 650 C CA . ALA A 1 88 ? 16.533 10.739 -17.384 1.00 95.00 88 ALA A CA 1
ATOM 651 C C . ALA A 1 88 ? 17.524 10.914 -16.217 1.00 95.00 88 ALA A C 1
ATOM 653 O O . ALA A 1 88 ? 18.484 11.670 -16.344 1.00 95.00 88 ALA A O 1
ATOM 654 N N . ASP A 1 89 ? 17.287 10.232 -15.095 1.00 93.25 89 ASP A N 1
ATOM 655 C CA . ASP A 1 89 ? 18.119 10.250 -13.890 1.00 93.25 89 ASP A CA 1
ATOM 656 C C . ASP A 1 89 ? 19.130 9.087 -13.835 1.00 93.25 89 ASP A C 1
ATOM 658 O O . ASP A 1 89 ? 19.720 8.830 -12.787 1.00 93.25 89 ASP A O 1
ATOM 662 N N . LEU A 1 90 ? 19.358 8.378 -14.949 1.00 95.94 90 LEU A N 1
ATOM 663 C CA . LEU A 1 90 ? 20.347 7.304 -15.010 1.00 95.94 90 LEU A CA 1
ATOM 664 C C . LEU A 1 90 ? 21.778 7.854 -14.885 1.00 95.94 90 LEU A C 1
ATOM 666 O O . LEU A 1 90 ? 22.286 8.545 -15.770 1.00 95.94 90 LEU A O 1
ATOM 670 N N . GLU A 1 91 ? 22.467 7.461 -13.815 1.00 94.25 91 GLU A N 1
ATOM 671 C CA . GLU A 1 91 ? 23.867 7.813 -13.578 1.00 94.25 91 GLU A CA 1
ATOM 672 C C . GLU A 1 91 ? 24.834 6.705 -14.029 1.00 94.25 91 GLU A C 1
ATOM 674 O O . GLU A 1 91 ? 24.641 5.522 -13.741 1.00 94.25 91 GLU A O 1
ATOM 679 N N . ASN A 1 92 ? 25.940 7.084 -14.681 1.00 93.75 92 ASN A N 1
ATOM 680 C CA . ASN A 1 92 ? 27.007 6.156 -15.080 1.00 93.75 92 ASN A CA 1
ATOM 681 C C . ASN A 1 92 ? 28.055 5.978 -13.966 1.00 93.75 92 ASN A C 1
ATOM 683 O O . ASN A 1 92 ? 29.228 6.330 -14.113 1.00 93.75 92 ASN A O 1
ATOM 687 N N . VAL A 1 93 ? 27.600 5.468 -12.824 1.00 95.12 93 VAL A N 1
ATOM 688 C CA . VAL A 1 93 ? 28.410 5.187 -11.629 1.00 95.12 93 VAL A CA 1
ATOM 689 C C . VAL A 1 93 ? 28.113 3.773 -11.120 1.00 95.12 93 VAL A C 1
ATOM 691 O O . VAL A 1 93 ? 27.069 3.205 -11.460 1.00 95.12 93 VAL A O 1
ATOM 694 N N . PRO A 1 94 ? 28.988 3.164 -10.297 1.00 97.06 94 PRO A N 1
ATOM 695 C CA . PRO A 1 94 ? 28.685 1.881 -9.671 1.00 97.06 94 PRO A CA 1
ATOM 696 C C . PRO A 1 94 ? 27.336 1.918 -8.938 1.00 97.06 94 PRO A C 1
ATOM 698 O O . PRO A 1 94 ? 27.115 2.761 -8.076 1.00 97.06 94 PRO A O 1
ATOM 701 N N . GLY A 1 95 ? 26.432 1.006 -9.299 1.00 95.81 95 GLY A N 1
ATOM 702 C CA . GLY A 1 95 ? 25.076 0.935 -8.743 1.00 95.81 95 GLY A CA 1
ATOM 703 C C . GLY A 1 95 ? 24.026 1.808 -9.442 1.00 95.81 95 GLY A C 1
ATOM 704 O O . GLY A 1 95 ? 22.843 1.603 -9.185 1.00 95.81 95 GLY A O 1
ATOM 705 N N . GLY A 1 96 ? 24.404 2.701 -10.364 1.00 96.25 96 GLY A N 1
ATOM 706 C CA . GLY A 1 96 ? 23.466 3.591 -11.065 1.00 96.25 96 GLY A CA 1
ATOM 707 C C . GLY A 1 96 ? 22.400 2.842 -11.872 1.00 96.25 96 GLY A C 1
ATOM 708 O O . GLY A 1 96 ? 21.215 3.143 -11.765 1.00 96.25 96 GLY A O 1
ATOM 709 N N . GLY A 1 97 ? 22.787 1.777 -12.582 1.00 96.44 97 GLY A N 1
ATOM 710 C CA . GLY A 1 97 ? 21.831 0.907 -13.282 1.00 96.44 97 GLY A CA 1
ATOM 711 C C . GLY A 1 97 ? 20.858 0.191 -12.336 1.00 96.44 97 GLY A C 1
ATOM 712 O O . GLY A 1 97 ? 19.665 0.115 -12.610 1.00 96.44 97 GLY A O 1
ATOM 713 N N . THR A 1 98 ? 21.333 -0.282 -11.179 1.00 96.94 98 THR A N 1
ATOM 714 C CA . THR A 1 98 ? 20.461 -0.893 -10.162 1.00 96.94 98 THR A CA 1
ATOM 715 C C . THR A 1 98 ? 19.498 0.133 -9.567 1.00 96.94 98 THR A C 1
ATOM 717 O O . THR A 1 98 ? 18.319 -0.169 -9.397 1.00 96.94 98 THR A O 1
ATOM 720 N N . ALA A 1 99 ? 19.973 1.347 -9.279 1.00 97.12 99 ALA A N 1
ATOM 721 C CA . ALA A 1 99 ? 19.133 2.434 -8.786 1.00 97.12 99 ALA A CA 1
ATOM 722 C C . ALA A 1 99 ? 18.042 2.809 -9.801 1.00 97.12 99 ALA A C 1
ATOM 724 O O . ALA A 1 99 ? 16.887 2.967 -9.413 1.00 97.12 99 ALA A O 1
ATOM 725 N N . ALA A 1 100 ? 18.379 2.850 -11.093 1.00 97.81 100 ALA A N 1
ATOM 726 C CA . ALA A 1 100 ? 17.426 3.083 -12.174 1.00 97.81 100 ALA A CA 1
ATOM 727 C C . ALA A 1 100 ? 16.341 1.992 -12.246 1.00 97.81 100 ALA A C 1
ATOM 729 O O . ALA A 1 100 ? 15.157 2.314 -12.335 1.00 97.81 100 ALA A O 1
ATOM 730 N N . VAL A 1 101 ? 16.714 0.710 -12.131 1.00 97.62 101 VAL A N 1
ATOM 731 C CA . VAL A 1 101 ? 15.744 -0.400 -12.069 1.00 97.62 101 VAL A CA 1
ATOM 732 C C . VAL A 1 101 ? 14.821 -0.252 -10.858 1.00 97.62 101 VAL A C 1
ATOM 734 O O . VAL A 1 101 ? 13.603 -0.291 -11.008 1.00 97.62 101 VAL A O 1
ATOM 737 N N . LEU A 1 102 ? 15.372 -0.035 -9.660 1.00 97.12 102 LEU A N 1
ATOM 738 C CA . LEU A 1 102 ? 14.570 0.114 -8.438 1.00 97.12 102 LEU A CA 1
ATOM 739 C C . LEU A 1 102 ? 13.644 1.338 -8.493 1.00 97.12 102 LEU A C 1
ATOM 741 O O . LEU A 1 102 ? 12.494 1.255 -8.059 1.00 97.12 102 LEU A O 1
ATOM 745 N N . GLY A 1 103 ? 14.123 2.451 -9.052 1.00 96.75 103 GLY A N 1
ATOM 746 C CA . GLY A 1 103 ? 13.322 3.649 -9.293 1.00 96.75 103 GLY A CA 1
ATOM 747 C C . GLY A 1 103 ? 12.144 3.366 -10.222 1.00 96.75 103 GLY A C 1
ATOM 748 O O . GLY A 1 103 ? 11.011 3.724 -9.895 1.00 96.75 103 GLY A O 1
ATOM 749 N N . GLN A 1 104 ? 12.392 2.644 -11.320 1.00 97.50 104 GLN A N 1
ATOM 750 C CA . GLN A 1 104 ? 11.354 2.306 -12.291 1.00 97.50 104 GLN A CA 1
ATOM 751 C C . GLN A 1 104 ? 10.277 1.399 -11.694 1.00 97.50 104 GLN A C 1
ATOM 753 O O . GLN A 1 104 ? 9.086 1.669 -11.842 1.00 97.50 104 GLN A O 1
ATOM 758 N N . LEU A 1 105 ? 10.688 0.357 -10.965 1.00 97.19 105 LEU A N 1
ATOM 759 C CA . LEU A 1 105 ? 9.764 -0.548 -10.278 1.00 97.19 105 LEU A CA 1
ATOM 760 C C . LEU A 1 105 ? 8.876 0.207 -9.284 1.00 97.19 105 LEU A C 1
ATOM 762 O O . LEU A 1 105 ? 7.680 -0.060 -9.184 1.00 97.19 105 LEU A O 1
ATOM 766 N N . ALA A 1 106 ? 9.449 1.174 -8.565 1.00 95.50 106 ALA A N 1
ATOM 767 C CA . ALA A 1 106 ? 8.704 1.977 -7.610 1.00 95.50 106 ALA A CA 1
ATOM 768 C C . ALA A 1 106 ? 7.707 2.933 -8.291 1.00 95.50 106 ALA A C 1
ATOM 770 O O . ALA A 1 106 ? 6.635 3.175 -7.741 1.00 95.50 106 ALA A O 1
ATOM 771 N N . GLU A 1 107 ? 8.033 3.495 -9.457 1.00 94.88 107 GLU A N 1
ATOM 772 C CA . GLU A 1 107 ? 7.098 4.309 -10.250 1.00 94.88 107 GLU A CA 1
ATOM 773 C C . GLU A 1 107 ? 5.904 3.486 -10.738 1.00 94.88 107 GLU A C 1
ATOM 775 O O . GLU A 1 107 ? 4.762 3.857 -10.457 1.00 94.88 107 GLU A O 1
ATOM 780 N N . TRP A 1 108 ? 6.155 2.319 -11.332 1.00 95.25 108 TRP A N 1
ATOM 781 C C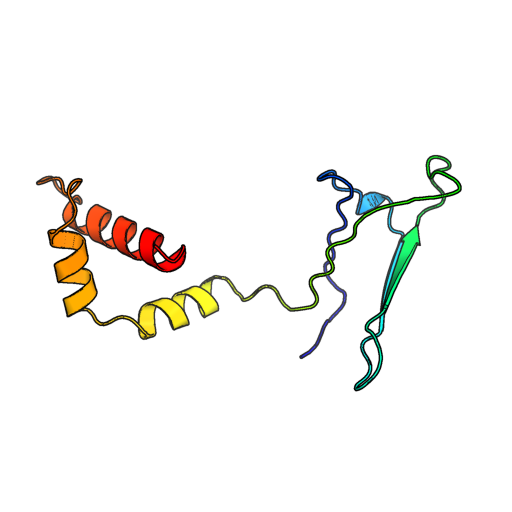A . TRP A 1 108 ? 5.091 1.420 -11.789 1.00 95.25 108 TRP A CA 1
ATOM 782 C C . TRP A 1 108 ? 4.213 0.914 -10.645 1.00 95.25 108 TRP A C 1
ATOM 784 O O . TRP A 1 108 ? 2.990 0.895 -10.769 1.00 95.25 108 TRP A O 1
ATOM 794 N N . ALA A 1 109 ? 4.803 0.581 -9.492 1.00 92.12 109 ALA A N 1
ATOM 795 C CA . ALA A 1 109 ? 4.042 0.174 -8.309 1.00 92.12 109 ALA A CA 1
ATOM 796 C C . ALA A 1 109 ? 3.100 1.279 -7.786 1.00 92.12 109 ALA A C 1
ATOM 798 O O . ALA A 1 109 ? 2.105 0.976 -7.127 1.00 92.12 109 ALA A O 1
ATOM 799 N N . ARG A 1 110 ? 3.386 2.557 -8.077 1.00 92.19 110 ARG A N 1
ATOM 800 C CA . ARG A 1 110 ? 2.509 3.698 -7.753 1.00 92.19 110 ARG A CA 1
ATOM 801 C C . ARG A 1 110 ? 1.487 4.012 -8.856 1.00 92.19 110 ARG A C 1
ATOM 803 O O . ARG A 1 110 ? 0.638 4.873 -8.633 1.00 92.19 110 ARG A O 1
ATOM 810 N N . GLY A 1 111 ? 1.544 3.325 -9.999 1.00 86.25 111 GLY A N 1
ATOM 811 C CA . GLY A 1 111 ? 0.633 3.503 -11.135 1.00 86.25 111 GLY A CA 1
ATOM 812 C C . GLY A 1 111 ? 1.002 4.643 -12.090 1.00 86.25 111 GLY A C 1
ATOM 813 O O . GLY A 1 111 ? 0.105 5.178 -12.742 1.00 86.25 111 GLY A O 1
ATOM 814 N N . ALA A 1 112 ? 2.279 5.039 -12.128 1.00 62.12 112 ALA A N 1
ATOM 815 C CA . ALA A 1 112 ? 2.810 6.042 -13.055 1.00 62.12 112 ALA A CA 1
ATOM 816 C C . ALA A 1 112 ? 3.337 5.417 -14.354 1.00 62.12 112 ALA A C 1
ATOM 818 O O . ALA A 1 112 ? 3.875 4.286 -14.287 1.00 62.12 112 ALA A O 1
#

Sequence (112 aa):
MTFDGRAYAVAVDGRDVSDQVAAVDVHADPHDLPRVVLHLRPTGTWPTELDALARVEVGVPAEPGAAAAVFLDALDPLEVERAALARADLENVPGGGTAAVLGQLAEWARGA

Secondary structure (DSSP, 8-state):
-----S----EETTEE-GGGEEEEEEE--TTSPPEEEEEE---S-S-SS---------SPPPPHHHHHHHHHHTS-HHHHHHHHHT-TT--SSTTHHHHHHHHHHHHHHTT-

Radius of gyration: 22.09 Å; chains: 1; bounding box: 55×28×52 Å

pLDDT: mean 81.13, std 14.93, range [29.91, 97.81]